Protein AF-A0A928Q9R8-F1 (afdb_monomer_lite)

Secondary structure (DSSP, 8-state):
-HHHHHHHHHHHHHHHHHHHHHHHHHHHS------------------S--S-EEEEE---EEEEEEEETTEEEEEEEEEEEEEETTT--EEEEEEEEEE-

pLDDT: mean 73.99, std 14.42, range [47.81, 94.75]

Radius of gyration: 25.7 Å; chains: 1; bounding box: 44×70×51 Å

Structure (mmCIF, N/CA/C/O backbone):
data_AF-A0A928Q9R8-F1
#
_entry.id   AF-A0A928Q9R8-F1
#
loop_
_atom_site.group_PDB
_atom_site.id
_atom_site.type_symbol
_atom_site.label_atom_id
_atom_site.label_alt_id
_atom_site.label_comp_id
_atom_site.label_asym_id
_atom_site.label_entity_id
_atom_site.label_seq_id
_atom_site.pdbx_PDB_ins_code
_atom_site.Cartn_x
_atom_site.Cartn_y
_atom_site.Cartn_z
_atom_site.occupancy
_atom_site.B_iso_or_equiv
_atom_site.auth_seq_id
_atom_site.auth_comp_id
_atom_site.auth_asym_id
_atom_site.auth_atom_id
_atom_site.pdbx_PDB_model_num
ATOM 1 N N . MET A 1 1 ? -3.265 52.779 35.420 1.00 54.09 1 MET A N 1
ATOM 2 C CA . MET A 1 1 ? -2.320 52.345 34.358 1.00 54.09 1 MET A CA 1
ATOM 3 C C . MET A 1 1 ? -1.383 51.191 34.751 1.00 54.09 1 MET A C 1
ATOM 5 O O . MET A 1 1 ? -1.031 50.413 33.876 1.00 54.09 1 MET A O 1
ATOM 9 N N . LYS A 1 2 ? -1.033 50.981 36.034 1.00 57.50 2 LYS A N 1
ATOM 10 C CA . LYS A 1 2 ? -0.141 49.875 36.471 1.00 57.50 2 LYS A CA 1
ATOM 11 C C . LYS A 1 2 ? -0.644 48.453 36.133 1.00 57.50 2 LYS A C 1
ATOM 13 O O . LYS A 1 2 ? 0.159 47.544 35.964 1.00 57.50 2 LYS A O 1
ATOM 18 N N . ASN A 1 3 ? -1.957 48.265 35.980 1.00 65.88 3 ASN A N 1
ATOM 19 C CA . ASN A 1 3 ? -2.554 46.960 35.661 1.00 65.88 3 ASN A CA 1
ATOM 20 C C . ASN A 1 3 ? -2.521 46.616 34.164 1.00 65.88 3 ASN A C 1
ATOM 22 O O . ASN A 1 3 ? -2.572 45.443 33.812 1.00 65.88 3 ASN A O 1
ATOM 26 N N . VAL A 1 4 ? -2.419 47.616 33.283 1.00 72.50 4 VAL A N 1
ATOM 27 C CA . VAL A 1 4 ? -2.404 47.403 31.824 1.00 72.50 4 VAL A CA 1
ATOM 28 C C . VAL A 1 4 ? -1.044 46.862 31.385 1.00 72.50 4 VAL A C 1
ATOM 30 O O . VAL A 1 4 ? -0.978 45.885 30.648 1.00 72.50 4 VAL A O 1
ATOM 33 N N . ILE A 1 5 ? 0.040 47.410 31.939 1.00 71.44 5 ILE A N 1
ATOM 34 C CA . ILE A 1 5 ? 1.412 46.956 31.667 1.00 71.44 5 ILE A CA 1
ATOM 35 C C . ILE A 1 5 ? 1.605 45.494 32.104 1.00 71.44 5 ILE A C 1
ATOM 37 O O . ILE A 1 5 ? 2.200 44.710 31.372 1.00 71.44 5 ILE A O 1
ATOM 41 N N . LYS A 1 6 ? 1.023 45.088 33.243 1.00 68.56 6 LYS A N 1
ATOM 42 C CA . LYS A 1 6 ? 1.057 43.688 33.708 1.00 68.56 6 LYS A CA 1
ATOM 43 C C . LYS A 1 6 ? 0.354 42.726 32.745 1.00 68.56 6 LYS A C 1
ATOM 45 O O . LYS A 1 6 ? 0.838 41.619 32.540 1.00 68.56 6 LYS A O 1
ATOM 50 N N . LYS A 1 7 ? -0.757 43.151 32.131 1.00 68.44 7 LYS A N 1
ATOM 51 C CA . LYS A 1 7 ? -1.472 42.346 31.128 1.00 68.44 7 LYS A CA 1
ATOM 52 C C . LYS A 1 7 ? -0.659 42.197 29.842 1.00 68.44 7 LYS A C 1
ATOM 54 O O . LYS A 1 7 ? -0.563 41.093 29.322 1.00 68.44 7 LYS A O 1
ATOM 59 N N . ILE A 1 8 ? -0.028 43.272 29.371 1.00 74.31 8 ILE A N 1
ATOM 60 C CA . ILE A 1 8 ? 0.817 43.236 28.167 1.00 74.31 8 ILE A CA 1
ATOM 61 C C . ILE A 1 8 ? 2.049 42.349 28.397 1.00 74.31 8 ILE A C 1
ATOM 63 O O . ILE A 1 8 ? 2.366 41.518 27.552 1.00 74.31 8 ILE A O 1
ATOM 67 N N . ALA A 1 9 ? 2.692 42.455 29.563 1.00 73.00 9 ALA A N 1
ATOM 68 C CA . ALA A 1 9 ? 3.837 41.617 29.917 1.00 73.00 9 ALA A CA 1
ATOM 69 C C . ALA A 1 9 ? 3.477 40.121 29.996 1.00 73.00 9 ALA A C 1
ATOM 71 O O . ALA A 1 9 ? 4.241 39.283 29.525 1.00 73.00 9 ALA A O 1
ATOM 72 N N . ALA A 1 10 ?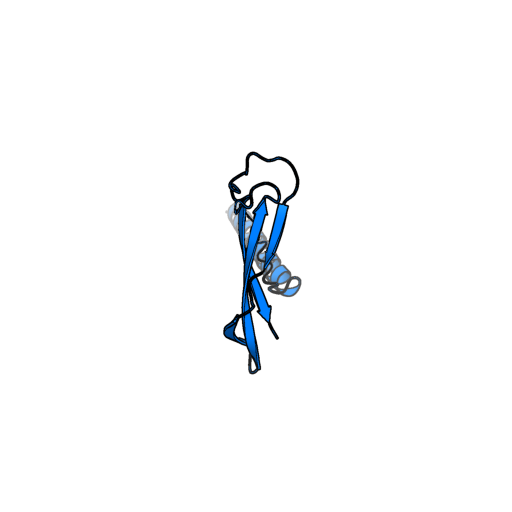 2.303 39.780 30.538 1.00 71.94 10 ALA A N 1
ATOM 73 C CA . ALA A 1 10 ? 1.826 38.397 30.587 1.00 71.94 10 ALA A CA 1
ATOM 74 C C . ALA A 1 10 ? 1.562 37.821 29.185 1.00 71.94 10 ALA A C 1
ATOM 76 O O . ALA A 1 10 ? 1.937 36.685 28.904 1.00 71.94 10 ALA A O 1
ATOM 77 N N . VAL A 1 11 ? 0.969 38.618 28.290 1.00 76.81 11 VAL A N 1
ATOM 78 C CA . VAL A 1 11 ? 0.715 38.213 26.901 1.00 76.81 11 VAL A CA 1
ATOM 79 C C . VAL A 1 11 ? 2.027 38.035 26.136 1.00 76.81 11 VAL A C 1
ATOM 81 O O . VAL A 1 11 ? 2.214 37.008 25.490 1.00 76.81 11 VAL A O 1
ATOM 84 N N . ALA A 1 12 ? 2.971 38.971 26.262 1.00 71.38 12 ALA A N 1
ATOM 85 C CA . ALA A 1 12 ? 4.281 38.865 25.622 1.00 71.38 12 ALA A CA 1
ATOM 86 C C . ALA A 1 12 ? 5.051 37.616 26.085 1.00 71.38 12 ALA A C 1
ATOM 88 O O . ALA A 1 12 ? 5.591 36.897 25.254 1.00 71.38 12 ALA A O 1
ATOM 89 N N . MET A 1 13 ? 5.042 37.299 27.385 1.00 76.44 13 MET A N 1
ATOM 90 C CA . MET A 1 13 ? 5.688 36.084 27.902 1.00 76.44 13 MET A CA 1
ATOM 91 C C . MET A 1 13 ? 5.027 34.796 27.399 1.00 76.44 13 MET A C 1
ATOM 93 O O . MET A 1 13 ? 5.735 33.838 27.096 1.00 76.44 13 MET A O 1
ATOM 97 N N . ALA A 1 14 ? 3.699 34.777 27.253 1.00 71.56 14 ALA A N 1
ATOM 98 C CA . ALA A 1 14 ? 2.991 33.641 26.669 1.00 71.56 14 ALA A CA 1
ATOM 99 C C . ALA A 1 14 ? 3.363 33.438 25.190 1.00 71.56 14 ALA A C 1
ATOM 101 O O . ALA A 1 14 ? 3.638 32.312 24.783 1.00 71.56 14 ALA A O 1
ATOM 102 N N . PHE A 1 15 ? 3.450 34.516 24.401 1.00 74.44 15 PHE A N 1
ATOM 103 C CA . PHE A 1 15 ? 3.915 34.443 23.011 1.00 74.44 15 PHE A CA 1
ATOM 104 C C . PHE A 1 15 ? 5.381 34.021 22.905 1.00 74.44 15 PHE A C 1
ATOM 106 O O . PHE A 1 15 ? 5.713 33.228 22.029 1.00 74.44 15 PHE A O 1
ATOM 113 N N . THR A 1 16 ? 6.247 34.474 23.814 1.00 72.62 16 THR A N 1
ATOM 114 C CA . THR A 1 16 ? 7.642 34.020 23.863 1.00 72.62 16 THR A CA 1
ATOM 115 C C . THR A 1 16 ? 7.734 32.538 24.222 1.00 72.62 16 THR A C 1
ATOM 117 O O . THR A 1 16 ? 8.493 31.831 23.575 1.00 72.62 16 THR A O 1
ATOM 120 N N . MET A 1 17 ? 6.949 32.037 25.187 1.00 69.06 17 MET A N 1
ATOM 121 C CA . MET A 1 17 ? 6.897 30.604 25.529 1.00 69.06 17 MET A CA 1
ATOM 122 C C . MET A 1 17 ? 6.327 29.737 24.398 1.00 69.06 17 MET A C 1
ATOM 124 O O . MET A 1 17 ? 6.827 28.644 24.151 1.00 69.06 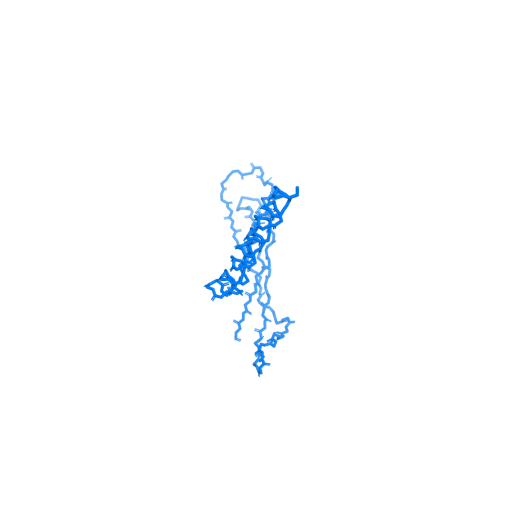17 MET A O 1
ATOM 128 N N . LEU A 1 18 ? 5.300 30.217 23.692 1.00 72.62 18 LEU A N 1
ATOM 129 C CA . LEU A 1 18 ? 4.741 29.530 22.525 1.00 72.62 18 LEU A CA 1
ATOM 130 C C . LEU A 1 18 ? 5.739 29.516 21.359 1.00 72.62 18 LEU A C 1
ATOM 132 O O . LEU A 1 18 ? 5.951 28.468 20.758 1.00 72.62 18 LEU A O 1
ATOM 136 N N . GLY A 1 19 ? 6.398 30.648 21.090 1.00 60.69 19 GLY A N 1
ATOM 137 C CA . GLY A 1 19 ? 7.403 30.787 20.035 1.00 60.69 19 GLY A CA 1
ATOM 138 C C . GLY A 1 19 ? 8.675 29.973 20.292 1.00 60.69 19 GLY A C 1
ATOM 139 O O . GLY A 1 19 ? 9.199 29.345 19.370 1.00 60.69 19 GLY A O 1
ATOM 140 N N . THR A 1 20 ? 9.153 29.913 21.541 1.00 62.56 20 THR A N 1
ATOM 141 C CA . THR A 1 20 ? 10.280 29.041 21.918 1.00 62.56 20 THR A CA 1
ATOM 142 C C . THR A 1 20 ? 9.873 27.570 21.942 1.00 62.56 20 THR A C 1
ATOM 144 O O . THR A 1 20 ? 10.664 26.725 21.528 1.00 62.56 20 THR A O 1
ATOM 147 N N . GLY A 1 21 ? 8.631 27.250 22.320 1.00 56.31 21 GLY A N 1
ATOM 148 C CA . GLY A 1 21 ? 8.069 25.901 22.220 1.00 56.31 21 GLY A CA 1
ATOM 149 C C . GLY A 1 21 ? 8.031 25.371 20.782 1.00 56.31 21 GLY A C 1
ATOM 150 O O . GLY A 1 21 ? 8.408 24.223 20.541 1.00 56.31 21 GLY A O 1
ATOM 151 N N . THR A 1 22 ? 7.667 26.204 19.802 1.00 57.88 22 THR A N 1
ATOM 152 C CA . THR A 1 22 ? 7.712 25.831 18.375 1.00 57.88 22 THR A CA 1
ATOM 153 C C . THR A 1 22 ? 9.137 25.711 17.822 1.00 57.88 22 THR A C 1
ATOM 155 O O . THR A 1 22 ? 9.404 24.826 17.018 1.00 57.88 22 THR A O 1
ATOM 158 N N . ALA A 1 23 ? 10.088 26.530 18.285 1.00 58.28 23 ALA A N 1
ATOM 159 C CA . ALA A 1 23 ? 11.482 26.452 17.833 1.00 58.28 23 ALA A CA 1
ATOM 160 C C . ALA A 1 23 ? 12.230 25.223 18.393 1.00 58.28 23 ALA A C 1
ATOM 162 O O . ALA A 1 23 ? 13.004 24.575 17.685 1.00 58.28 23 ALA A O 1
ATOM 163 N N . ILE A 1 24 ? 11.986 24.864 19.659 1.00 54.84 24 ILE A N 1
ATOM 164 C CA . ILE A 1 24 ? 12.584 23.671 20.277 1.00 54.84 24 ILE A CA 1
ATOM 165 C C . ILE A 1 24 ? 11.988 22.395 19.673 1.00 54.84 24 ILE A C 1
ATOM 167 O O . ILE A 1 24 ? 12.722 21.435 19.441 1.00 54.84 24 ILE A O 1
ATOM 171 N N . THR A 1 25 ? 10.686 22.378 19.368 1.00 53.31 25 THR A N 1
ATOM 172 C CA . THR A 1 25 ? 10.062 21.217 18.715 1.00 53.31 25 THR A CA 1
ATOM 173 C C . THR A 1 25 ? 10.607 20.981 17.307 1.00 53.31 25 THR A C 1
ATOM 175 O O . THR A 1 25 ? 10.895 19.833 17.007 1.00 53.31 25 THR A O 1
ATOM 178 N N . GLU A 1 26 ? 10.884 22.010 16.497 1.00 51.75 26 GLU A N 1
ATOM 179 C CA . GLU A 1 26 ? 11.568 21.817 15.201 1.00 51.75 26 GLU A CA 1
ATOM 180 C C . GLU A 1 26 ? 13.030 21.347 15.331 1.00 51.75 26 GLU A C 1
ATOM 182 O O . GLU A 1 26 ? 13.542 20.662 14.444 1.00 51.75 26 GLU A O 1
ATOM 187 N N . THR A 1 27 ? 13.711 21.706 16.426 1.00 57.75 27 THR A N 1
ATOM 188 C CA . THR A 1 27 ? 15.130 21.365 16.641 1.00 57.75 27 THR A CA 1
ATOM 189 C C . THR A 1 27 ? 15.307 19.949 17.207 1.00 57.75 27 THR A C 1
ATOM 191 O O . THR A 1 27 ? 16.256 19.258 16.845 1.00 57.75 27 THR A O 1
ATOM 194 N N . ILE A 1 28 ? 14.400 19.499 18.087 1.00 57.78 28 ILE A N 1
ATOM 195 C CA . ILE A 1 28 ? 14.443 18.165 18.719 1.00 57.78 28 ILE A CA 1
ATOM 196 C C . ILE A 1 28 ? 13.660 17.127 17.906 1.00 57.78 28 ILE A C 1
ATOM 198 O O . ILE A 1 28 ? 14.082 15.976 17.807 1.00 57.78 28 ILE A O 1
ATOM 202 N N . ALA A 1 29 ? 12.539 17.521 17.301 1.00 52.69 29 ALA A N 1
ATOM 203 C CA . ALA A 1 29 ? 11.831 16.729 16.309 1.00 52.69 29 ALA A CA 1
ATOM 204 C C . ALA A 1 29 ? 12.104 17.364 14.938 1.00 52.69 29 ALA A C 1
ATOM 206 O O . ALA A 1 29 ? 11.303 18.178 14.467 1.00 52.69 29 ALA A O 1
ATOM 207 N N . PRO A 1 30 ? 13.229 17.016 14.275 1.00 50.28 30 PRO A N 1
ATOM 208 C CA . PRO A 1 30 ? 13.423 17.423 12.893 1.00 50.28 30 PRO A CA 1
ATOM 209 C C . PRO A 1 30 ? 12.205 16.961 12.099 1.00 50.28 30 PRO A C 1
ATOM 211 O O . PRO A 1 30 ? 11.558 15.989 12.496 1.00 50.28 30 PRO A O 1
ATOM 214 N N . LYS A 1 31 ? 11.920 17.665 10.998 1.00 55.00 31 LYS A N 1
ATOM 215 C CA . LYS A 1 31 ? 10.890 17.409 9.976 1.00 55.00 31 LYS A CA 1
ATOM 216 C C . LYS A 1 31 ? 10.908 15.961 9.469 1.00 55.00 31 LYS A C 1
ATOM 218 O O . LYS A 1 31 ? 11.170 15.684 8.303 1.00 55.00 31 LYS A O 1
ATOM 223 N N . THR A 1 32 ? 10.617 15.014 10.344 1.00 56.34 32 THR A N 1
ATOM 224 C CA . THR A 1 32 ? 10.152 13.704 9.977 1.00 56.34 32 THR A CA 1
ATOM 225 C C . THR A 1 32 ? 8.817 14.019 9.353 1.00 56.34 32 THR A C 1
ATOM 227 O O . THR A 1 32 ? 7.899 14.536 9.991 1.00 56.34 32 THR A O 1
ATOM 230 N N . ASN A 1 33 ? 8.767 13.827 8.043 1.00 53.22 33 ASN A N 1
ATOM 231 C CA . ASN A 1 33 ? 7.554 13.851 7.262 1.00 53.22 33 ASN A CA 1
ATOM 232 C C . ASN A 1 33 ? 6.714 12.638 7.692 1.00 53.22 33 ASN A C 1
ATOM 234 O O . ASN A 1 33 ? 6.458 11.723 6.921 1.00 53.22 33 ASN A O 1
ATOM 238 N N . ASN A 1 34 ? 6.342 12.593 8.970 1.00 52.06 34 ASN A N 1
ATOM 239 C CA . ASN A 1 34 ? 5.405 11.656 9.536 1.00 52.06 34 ASN A CA 1
ATOM 240 C C . ASN A 1 34 ? 4.038 12.235 9.215 1.00 52.06 34 ASN A C 1
ATOM 242 O O . ASN A 1 34 ? 3.296 12.678 10.091 1.00 52.06 34 ASN A O 1
ATOM 246 N N . SER A 1 35 ? 3.718 12.254 7.919 1.00 53.16 35 SER A N 1
ATOM 247 C CA . SER A 1 35 ? 2.334 12.161 7.511 1.00 53.16 35 SER A CA 1
ATOM 248 C C . SER A 1 35 ? 1.821 10.894 8.183 1.00 53.16 35 SER A C 1
ATOM 250 O O . SER A 1 35 ? 2.079 9.778 7.731 1.00 53.16 35 SER A O 1
ATOM 252 N N . ILE A 1 36 ? 1.168 11.053 9.334 1.00 52.75 36 ILE A N 1
ATOM 253 C CA . ILE A 1 36 ? 0.258 10.039 9.831 1.00 52.75 36 ILE A CA 1
ATOM 254 C C . ILE A 1 36 ? -0.850 10.047 8.788 1.00 52.75 36 ILE A C 1
ATOM 256 O O . ILE A 1 36 ? -1.814 10.804 8.881 1.00 52.75 36 ILE A O 1
ATOM 260 N N . VAL A 1 37 ? -0.647 9.269 7.727 1.00 53.62 37 VAL A N 1
ATOM 261 C CA . VAL A 1 37 ? -1.680 8.949 6.759 1.00 53.62 37 VAL A CA 1
ATOM 262 C C . VAL A 1 37 ? -2.689 8.137 7.554 1.00 53.62 37 VAL A C 1
ATOM 264 O O . VAL A 1 37 ? -2.576 6.920 7.683 1.00 53.62 37 VAL A O 1
ATOM 267 N N . ALA A 1 38 ? -3.646 8.823 8.173 1.00 50.19 38 ALA A N 1
ATOM 268 C CA . ALA A 1 38 ? -4.828 8.181 8.696 1.00 50.19 38 ALA A CA 1
ATOM 269 C C . ALA A 1 38 ? -5.546 7.606 7.477 1.00 50.19 38 ALA A C 1
ATOM 271 O O . ALA A 1 38 ? -6.192 8.336 6.723 1.00 50.19 38 ALA A O 1
ATOM 272 N N . SER A 1 39 ? -5.384 6.304 7.232 1.00 60.97 39 SER A N 1
ATOM 273 C CA . SER A 1 39 ? -6.224 5.622 6.262 1.00 60.97 39 SER A CA 1
ATOM 274 C C . SER A 1 39 ? -7.643 5.715 6.807 1.00 60.97 39 SER A C 1
ATOM 276 O O . SER A 1 39 ? -7.995 5.008 7.756 1.00 60.97 39 SER A O 1
ATOM 278 N N . ALA A 1 40 ? -8.453 6.618 6.253 1.00 47.81 40 ALA A N 1
ATOM 279 C CA . ALA A 1 40 ? -9.888 6.555 6.444 1.00 47.81 40 ALA A CA 1
ATOM 280 C C . ALA A 1 40 ? -10.298 5.119 6.115 1.00 47.81 40 ALA A C 1
ATOM 282 O O . ALA A 1 40 ? -9.856 4.583 5.091 1.00 47.81 40 ALA A O 1
ATOM 283 N N . ALA A 1 41 ? -11.072 4.488 7.004 1.00 54.69 41 ALA A N 1
ATOM 284 C CA . ALA A 1 41 ? -11.694 3.204 6.735 1.00 54.69 41 ALA A CA 1
ATOM 285 C C . ALA A 1 41 ? -12.525 3.385 5.466 1.00 54.69 41 ALA A C 1
ATOM 287 O O . ALA A 1 41 ? -13.655 3.867 5.492 1.00 54.69 41 ALA A O 1
ATOM 288 N N . SER A 1 42 ? -11.896 3.096 4.331 1.00 49.78 42 SER A N 1
ATOM 289 C CA . SER A 1 42 ? -12.546 3.102 3.042 1.00 49.78 42 SER A CA 1
ATOM 290 C C . SER A 1 42 ? -13.648 2.080 3.204 1.00 49.78 42 SER A C 1
ATOM 292 O O . SER A 1 42 ? -13.379 0.979 3.692 1.00 49.78 42 SER A O 1
ATOM 294 N N . TYR A 1 43 ? -14.880 2.467 2.890 1.00 52.41 43 TYR A N 1
ATOM 295 C CA . TYR A 1 43 ? -16.003 1.552 2.788 1.00 52.41 43 TYR A CA 1
ATOM 296 C C . TYR A 1 43 ? -15.604 0.496 1.755 1.00 52.41 43 TYR A C 1
ATOM 298 O O . TYR A 1 43 ? -15.790 0.677 0.555 1.00 52.41 43 TYR A O 1
ATOM 306 N N . ALA A 1 44 ? -14.907 -0.547 2.207 1.00 57.72 44 ALA A N 1
ATOM 307 C CA . ALA A 1 44 ? -14.477 -1.623 1.350 1.00 57.72 44 ALA A CA 1
ATOM 308 C C . ALA A 1 44 ? -15.782 -2.241 0.856 1.00 57.72 44 ALA A C 1
ATOM 310 O O . ALA A 1 44 ? -16.622 -2.551 1.705 1.00 57.72 44 ALA A O 1
ATOM 311 N N . PRO A 1 45 ? -16.015 -2.375 -0.459 1.00 60.91 45 PRO A N 1
ATOM 312 C CA . PRO A 1 45 ? -17.163 -3.109 -0.953 1.00 60.91 45 PRO A CA 1
ATOM 313 C C . PRO A 1 45 ? -17.112 -4.496 -0.319 1.00 60.91 45 PRO A C 1
ATOM 315 O O . PRO A 1 45 ? -16.263 -5.332 -0.632 1.00 60.91 45 PRO A O 1
ATOM 318 N N . THR A 1 46 ? -17.963 -4.694 0.683 1.00 65.06 46 THR A N 1
ATOM 319 C CA . THR A 1 46 ? -17.968 -5.910 1.471 1.00 65.06 46 THR A CA 1
ATOM 320 C C . THR A 1 46 ? -18.584 -6.973 0.585 1.00 65.06 46 THR A C 1
ATOM 322 O O . THR A 1 46 ? -19.766 -6.936 0.241 1.00 65.06 46 THR A O 1
ATOM 325 N N . CYS A 1 47 ? -17.778 -7.948 0.168 1.00 72.19 47 CYS A N 1
ATOM 326 C CA . CYS A 1 47 ? -18.372 -9.181 -0.310 1.00 72.19 47 CYS A CA 1
ATOM 327 C C . CYS A 1 47 ? -19.219 -9.753 0.837 1.00 72.19 47 CYS A C 1
ATOM 329 O O . CYS A 1 47 ? -18.760 -9.803 1.978 1.00 72.19 47 CYS A O 1
ATOM 331 N N . LYS A 1 48 ? -20.433 -10.236 0.546 1.00 74.38 48 LYS A N 1
ATOM 332 C CA . LYS A 1 48 ? -21.323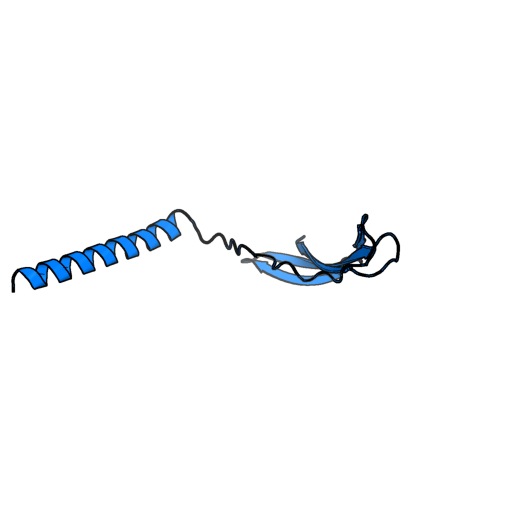 -10.866 1.547 1.00 74.38 48 LYS A CA 1
ATOM 333 C C . LYS A 1 48 ? -20.747 -12.153 2.161 1.00 74.38 48 LYS A C 1
ATOM 335 O O . LYS A 1 48 ? -21.365 -12.778 3.016 1.00 74.38 48 LYS A O 1
ATOM 340 N N . HIS A 1 49 ? -19.569 -12.563 1.709 1.00 74.69 49 HIS A N 1
ATOM 341 C CA . HIS A 1 49 ? -18.836 -13.704 2.207 1.00 74.69 49 HIS A CA 1
ATOM 342 C C . HIS A 1 49 ? -17.981 -13.298 3.406 1.00 74.69 49 HIS A C 1
ATOM 344 O O . HIS A 1 49 ? -17.020 -12.543 3.268 1.00 74.69 49 HIS A O 1
ATOM 350 N N . SER A 1 50 ? -18.306 -13.837 4.579 1.00 64.94 50 SER A N 1
ATOM 351 C CA . SER A 1 50 ? -17.420 -13.773 5.734 1.00 64.94 50 SER A CA 1
ATOM 352 C C . SER A 1 50 ? -16.246 -14.740 5.554 1.00 64.94 50 SER A C 1
ATOM 354 O O . SER A 1 50 ? -16.413 -15.885 5.109 1.00 64.94 50 SER A O 1
ATOM 356 N N . GLY A 1 51 ? -15.055 -14.262 5.916 1.00 66.44 51 GLY A N 1
ATOM 357 C CA . GLY A 1 51 ? -13.843 -15.069 6.012 1.00 66.44 51 GLY A CA 1
ATOM 358 C C . GLY A 1 51 ? -13.139 -15.332 4.677 1.00 66.44 51 GLY A C 1
ATOM 359 O O . GLY A 1 51 ? -13.740 -15.820 3.719 1.00 66.44 51 GLY A O 1
ATOM 360 N N . SER A 1 52 ? -11.832 -15.055 4.703 1.00 63.91 52 SER A N 1
ATOM 361 C CA . SER A 1 52 ? -10.807 -15.297 3.678 1.00 63.91 52 SER A CA 1
ATOM 362 C C . SER A 1 52 ? -10.761 -14.291 2.515 1.00 63.91 52 SER A C 1
ATOM 364 O O . SER A 1 52 ? -11.511 -14.340 1.539 1.00 63.91 52 SER A O 1
ATOM 366 N N . THR A 1 53 ? -9.795 -13.375 2.615 1.00 81.88 53 THR A N 1
ATOM 367 C CA . THR A 1 53 ? -9.327 -12.507 1.528 1.00 81.88 53 THR A CA 1
ATOM 368 C C . THR A 1 53 ? -7.985 -13.031 1.017 1.00 81.88 53 THR A C 1
ATOM 370 O O . THR A 1 53 ? -7.194 -13.575 1.785 1.00 81.88 53 THR A O 1
ATOM 373 N N . TYR A 1 54 ? -7.718 -12.893 -0.280 1.00 85.81 54 TYR A N 1
ATOM 374 C CA . TYR A 1 54 ? -6.405 -13.190 -0.853 1.00 85.81 54 TYR A CA 1
ATOM 375 C C . TYR A 1 54 ? -5.911 -12.009 -1.682 1.00 85.81 54 TYR A C 1
ATOM 377 O O . TYR A 1 54 ? -6.694 -11.273 -2.288 1.00 85.81 54 TYR A O 1
ATOM 385 N N . LYS A 1 55 ? -4.593 -11.812 -1.679 1.00 86.31 55 LYS A N 1
ATOM 386 C CA . LYS A 1 55 ? -3.931 -10.765 -2.456 1.00 86.31 55 LYS A CA 1
ATOM 387 C C . LYS A 1 55 ? -3.444 -11.344 -3.776 1.00 86.31 55 LYS A C 1
ATOM 389 O O . LYS A 1 55 ? -2.841 -12.413 -3.807 1.00 86.31 55 LYS A O 1
ATOM 394 N N . THR A 1 56 ? -3.687 -10.615 -4.854 1.00 88.44 56 THR A N 1
ATOM 395 C CA . THR A 1 56 ? -3.136 -10.894 -6.183 1.00 88.44 56 THR A CA 1
ATOM 396 C C . THR A 1 56 ? -2.277 -9.719 -6.617 1.00 88.44 56 THR A C 1
ATOM 398 O O . THR A 1 56 ? -2.692 -8.567 -6.496 1.00 88.44 56 THR A O 1
ATOM 401 N N . TYR A 1 57 ? -1.073 -10.017 -7.092 1.00 90.62 57 TYR A N 1
ATOM 402 C CA . TYR A 1 57 ? -0.079 -9.023 -7.483 1.00 90.62 57 TYR A CA 1
ATOM 403 C C . TYR A 1 57 ? 0.019 -8.961 -9.006 1.00 90.62 57 TYR A C 1
ATOM 405 O O . TYR A 1 57 ? 0.037 -10.004 -9.659 1.00 90.62 57 TYR A O 1
ATOM 413 N N . SER A 1 58 ? 0.113 -7.755 -9.565 1.00 89.69 58 SER A N 1
ATOM 414 C CA . SER A 1 58 ? 0.546 -7.557 -10.949 1.00 89.69 58 SER A 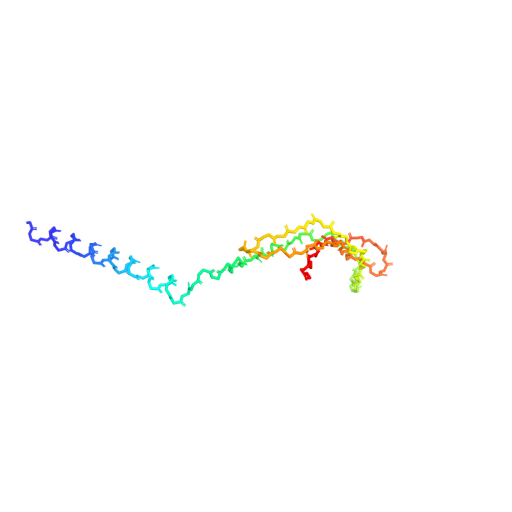CA 1
ATOM 415 C C . SER A 1 58 ? 2.076 -7.506 -11.057 1.00 89.69 58 SER A C 1
ATOM 417 O O . SER A 1 58 ? 2.796 -7.522 -10.052 1.00 89.69 58 SER A O 1
ATOM 419 N N . ALA A 1 59 ? 2.581 -7.407 -12.289 1.00 93.50 59 ALA A N 1
ATOM 420 C CA . ALA A 1 59 ? 3.985 -7.102 -12.549 1.00 93.50 59 ALA A CA 1
ATOM 421 C C . ALA A 1 59 ? 4.359 -5.703 -12.026 1.00 93.50 59 ALA A C 1
ATOM 423 O O . ALA A 1 59 ? 3.492 -4.839 -11.903 1.00 93.50 59 ALA A O 1
ATOM 4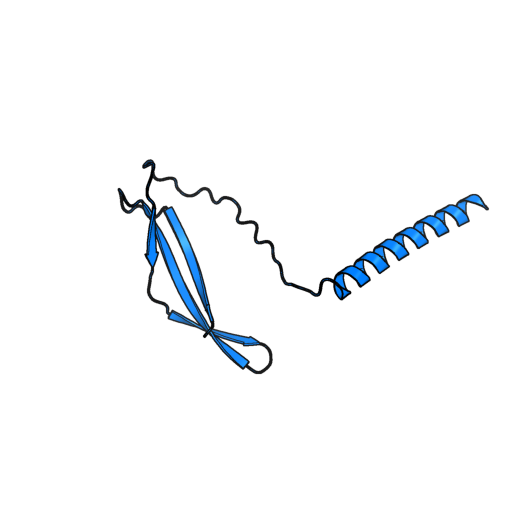24 N N . TRP A 1 60 ? 5.645 -5.502 -11.729 1.00 94.56 60 TRP A N 1
ATOM 425 C CA . TRP A 1 60 ? 6.225 -4.177 -11.502 1.00 94.56 60 TRP A CA 1
ATOM 426 C C . TRP A 1 60 ? 6.557 -3.538 -12.849 1.00 94.56 60 TRP A C 1
ATOM 428 O O . TRP A 1 60 ? 7.178 -4.199 -13.684 1.00 94.56 60 TRP A O 1
ATOM 438 N N . TRP A 1 61 ? 6.231 -2.265 -13.042 1.00 94.75 61 TRP A N 1
ATOM 439 C CA . TRP A 1 61 ? 6.710 -1.485 -14.186 1.00 94.75 61 TRP A CA 1
ATOM 440 C C . TRP A 1 61 ? 7.399 -0.209 -13.719 1.00 94.75 61 TRP A C 1
ATOM 442 O O . TRP A 1 61 ? 7.134 0.311 -12.636 1.00 94.75 61 TRP A O 1
ATOM 452 N N . TYR A 1 62 ? 8.339 0.255 -14.534 1.00 93.19 62 TYR A N 1
ATOM 453 C CA . TYR A 1 62 ? 9.071 1.488 -14.290 1.00 93.19 62 TYR A CA 1
ATOM 454 C C . TYR A 1 62 ? 8.162 2.691 -14.549 1.00 93.19 62 TYR A C 1
ATOM 456 O O . TYR A 1 62 ? 7.520 2.749 -15.598 1.00 93.19 62 TYR A O 1
ATOM 464 N N . ILE A 1 63 ? 8.119 3.635 -13.607 1.00 93.00 63 ILE A N 1
ATOM 465 C CA . ILE A 1 63 ? 7.313 4.861 -13.736 1.00 93.00 63 ILE A CA 1
ATOM 466 C C . ILE A 1 63 ? 8.151 6.143 -13.789 1.00 93.00 63 ILE A C 1
ATOM 468 O O . ILE A 1 63 ? 7.618 7.202 -14.100 1.00 93.00 63 ILE A O 1
ATOM 472 N N . GLY A 1 64 ? 9.454 6.067 -13.511 1.00 89.88 64 GLY A N 1
ATOM 473 C CA . GLY A 1 64 ? 10.345 7.228 -13.531 1.00 89.88 64 GLY A CA 1
ATOM 474 C C . GLY A 1 64 ? 11.455 7.139 -12.491 1.00 89.88 64 GLY A C 1
ATOM 475 O O . GLY A 1 64 ? 11.665 6.094 -11.877 1.00 89.88 64 GLY A O 1
ATOM 476 N N . GLY A 1 65 ? 12.181 8.237 -12.294 1.00 85.75 65 GLY A N 1
ATOM 477 C CA . GLY A 1 65 ? 13.158 8.391 -11.217 1.00 85.75 65 GLY A CA 1
ATOM 478 C C . GLY A 1 65 ? 12.753 9.521 -10.277 1.00 85.75 65 GLY A C 1
ATOM 479 O O . GLY A 1 65 ? 12.213 10.526 -10.735 1.00 85.75 65 GLY A O 1
ATOM 480 N N . VAL A 1 66 ? 13.011 9.367 -8.976 1.00 81.38 66 VAL A N 1
ATOM 481 C CA . VAL A 1 66 ? 12.982 10.513 -8.051 1.00 81.38 66 VAL A CA 1
ATOM 482 C C . VAL A 1 66 ? 14.404 10.999 -7.859 1.00 81.38 66 VAL A C 1
ATOM 484 O O . VAL A 1 66 ? 15.296 10.208 -7.544 1.00 81.38 66 VAL A O 1
ATOM 487 N N . GLU A 1 67 ? 14.606 12.299 -8.030 1.00 79.88 67 GLU A N 1
ATOM 488 C CA . GLU A 1 67 ? 15.867 12.946 -7.701 1.00 79.88 67 GLU A CA 1
ATOM 489 C C . GLU A 1 67 ? 15.859 13.317 -6.219 1.00 79.88 67 GLU A C 1
ATOM 491 O O . GLU A 1 67 ? 15.030 14.102 -5.755 1.00 79.88 67 GLU A O 1
ATOM 496 N N . GLN A 1 68 ? 16.782 12.734 -5.459 1.00 75.19 68 GLN A N 1
ATOM 497 C CA . GLN A 1 68 ? 17.109 13.212 -4.121 1.00 75.19 68 GLN A CA 1
ATOM 498 C C . GLN A 1 68 ? 18.564 13.670 -4.127 1.00 75.19 68 GLN A C 1
ATOM 500 O O . GLN A 1 68 ? 19.494 12.862 -4.158 1.00 75.19 68 GLN A O 1
ATOM 505 N N . ASN A 1 69 ? 18.760 14.988 -4.091 1.00 78.12 69 ASN A N 1
ATOM 506 C CA . ASN A 1 69 ? 20.056 15.641 -4.277 1.00 78.12 69 ASN A CA 1
ATOM 507 C C . ASN A 1 69 ? 20.658 15.365 -5.670 1.00 78.12 69 ASN A C 1
ATOM 509 O O . ASN A 1 69 ? 20.174 15.911 -6.651 1.00 78.12 69 ASN A O 1
ATOM 513 N N . ILE A 1 70 ? 21.711 14.540 -5.748 1.00 72.06 70 ILE A N 1
ATOM 514 C CA . ILE A 1 70 ? 22.503 14.239 -6.962 1.00 72.06 70 ILE A CA 1
ATOM 515 C C . ILE A 1 70 ? 22.315 12.775 -7.407 1.00 72.06 70 ILE A C 1
ATOM 517 O O . ILE A 1 70 ? 22.988 12.298 -8.317 1.00 72.06 70 ILE A O 1
ATOM 521 N N . ILE A 1 71 ? 21.441 12.025 -6.728 1.00 71.69 71 ILE A N 1
ATOM 522 C CA . ILE A 1 71 ? 21.223 10.599 -6.974 1.00 71.69 71 ILE A CA 1
ATOM 523 C C . ILE A 1 71 ? 19.801 10.410 -7.497 1.00 71.69 71 ILE A C 1
ATOM 525 O O . ILE A 1 71 ? 18.831 10.855 -6.878 1.00 71.69 71 ILE A O 1
ATOM 529 N N . SER A 1 72 ? 19.699 9.747 -8.649 1.00 81.12 72 SER A N 1
ATOM 530 C CA . SER A 1 72 ? 18.430 9.336 -9.243 1.00 81.12 72 SER A CA 1
ATOM 531 C C . SER A 1 72 ? 18.111 7.908 -8.813 1.00 81.12 72 SER A C 1
ATOM 533 O O . SER A 1 72 ? 18.900 6.995 -9.067 1.00 81.12 72 SER A O 1
ATOM 535 N N . PHE A 1 73 ? 16.962 7.717 -8.162 1.00 84.38 73 PHE A N 1
ATOM 536 C CA . PHE A 1 73 ? 16.478 6.397 -7.762 1.00 84.38 73 PHE A CA 1
ATOM 537 C C . PHE A 1 73 ? 15.346 5.953 -8.692 1.00 84.38 73 PHE A C 1
ATOM 539 O O . PHE A 1 73 ? 14.308 6.625 -8.721 1.00 84.38 73 PHE A O 1
ATOM 546 N N . PRO A 1 74 ? 15.489 4.843 -9.442 1.00 87.69 74 PRO A N 1
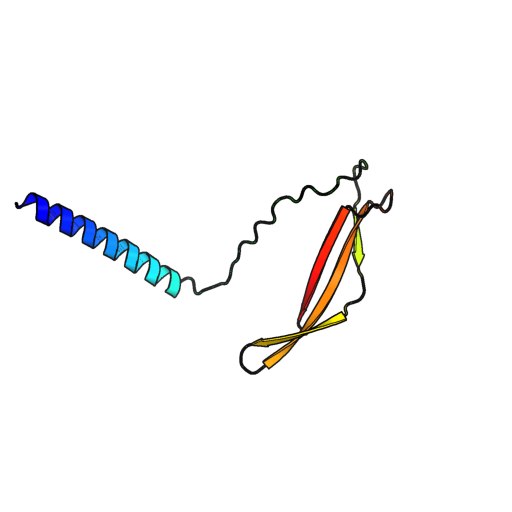ATOM 547 C CA . PRO A 1 74 ? 14.400 4.311 -10.246 1.00 87.69 74 PRO A CA 1
ATOM 548 C C . PRO A 1 74 ? 13.219 3.888 -9.363 1.00 87.69 74 PRO A C 1
ATOM 550 O O . PRO A 1 74 ? 13.365 3.125 -8.404 1.00 87.69 74 PRO A O 1
ATOM 553 N N . VAL A 1 75 ? 12.029 4.358 -9.732 1.00 91.88 75 VAL A N 1
ATOM 554 C CA . VAL A 1 75 ? 10.759 4.037 -9.085 1.00 91.88 75 VAL A CA 1
ATOM 555 C C . VAL A 1 75 ? 9.987 3.052 -9.938 1.00 91.88 75 VAL A C 1
ATOM 557 O O . VAL A 1 75 ? 9.790 3.237 -11.142 1.00 91.88 75 VAL A O 1
ATOM 560 N N . TYR A 1 76 ? 9.512 2.011 -9.274 1.00 91.62 76 TYR A N 1
ATOM 561 C CA . TYR A 1 76 ? 8.626 1.018 -9.844 1.00 91.62 76 TYR A CA 1
ATOM 562 C C . TYR A 1 76 ? 7.271 1.080 -9.151 1.00 91.62 76 TYR A C 1
ATOM 564 O O . TYR A 1 76 ? 7.203 1.247 -7.933 1.00 91.62 76 TYR A O 1
ATOM 572 N N . GLU A 1 77 ? 6.211 0.890 -9.924 1.00 92.94 77 GLU A N 1
ATOM 573 C CA . GLU A 1 77 ? 4.832 0.789 -9.450 1.00 92.94 77 GLU A CA 1
ATOM 574 C C . GLU A 1 77 ? 4.292 -0.619 -9.719 1.00 92.94 77 GLU A C 1
ATOM 576 O O . GLU A 1 77 ? 4.686 -1.273 -10.691 1.00 92.94 77 GLU A O 1
ATOM 581 N N . ARG A 1 78 ? 3.397 -1.101 -8.850 1.00 93.12 78 ARG A N 1
ATOM 582 C CA . ARG A 1 78 ? 2.522 -2.243 -9.142 1.00 93.12 78 ARG A CA 1
ATOM 583 C C . ARG A 1 78 ? 1.121 -2.049 -8.566 1.00 93.12 78 ARG A C 1
ATOM 585 O O . ARG A 1 78 ? 0.956 -1.431 -7.512 1.00 93.12 78 ARG A O 1
ATOM 592 N N . TYR A 1 79 ? 0.133 -2.694 -9.187 1.00 91.94 79 TYR A N 1
ATOM 593 C CA . TYR A 1 79 ? -1.215 -2.829 -8.640 1.00 91.94 79 TYR A CA 1
ATOM 594 C C . TYR A 1 79 ? -1.336 -4.128 -7.840 1.00 91.94 79 TYR A C 1
ATOM 596 O O . TYR A 1 79 ? -0.934 -5.214 -8.271 1.00 91.94 79 TYR A O 1
ATOM 604 N N . VAL A 1 80 ? -1.937 -4.023 -6.659 1.00 92.81 80 VAL A N 1
ATOM 605 C CA . VAL A 1 80 ? -2.267 -5.161 -5.804 1.00 92.81 80 VAL A CA 1
ATOM 606 C C . VAL A 1 80 ? -3.775 -5.208 -5.637 1.00 92.81 80 VAL A C 1
ATOM 608 O O . VAL A 1 80 ? -4.380 -4.334 -5.019 1.00 92.81 80 VAL A O 1
ATOM 611 N N . TYR A 1 81 ? -4.391 -6.247 -6.193 1.00 89.56 81 TYR A N 1
ATOM 612 C CA . TYR A 1 81 ? -5.828 -6.467 -6.096 1.00 89.56 81 TYR A CA 1
ATOM 613 C C . TYR A 1 81 ? -6.101 -7.421 -4.940 1.00 89.56 81 TYR A C 1
ATOM 615 O O . TYR A 1 81 ? -5.656 -8.574 -4.957 1.00 89.56 81 TYR A O 1
ATOM 623 N N . THR A 1 82 ? -6.863 -6.964 -3.951 1.00 88.25 82 THR A N 1
ATOM 624 C CA . THR A 1 82 ? -7.365 -7.835 -2.888 1.00 88.25 82 THR A CA 1
ATOM 625 C C . THR A 1 82 ? -8.727 -8.363 -3.291 1.00 88.25 82 THR A C 1
ATOM 627 O O . THR A 1 82 ? -9.651 -7.594 -3.554 1.00 88.25 82 THR A O 1
ATOM 630 N N . ARG A 1 83 ? -8.850 -9.687 -3.366 1.00 87.19 83 ARG A N 1
ATOM 631 C CA . ARG A 1 83 ? -10.046 -10.376 -3.848 1.00 87.19 83 ARG A CA 1
ATOM 632 C C . ARG A 1 83 ? -10.634 -11.271 -2.760 1.00 87.19 83 ARG A C 1
ATOM 634 O O . ARG A 1 83 ? -9.925 -11.764 -1.881 1.00 87.19 83 ARG A O 1
ATOM 641 N N . CYS A 1 84 ? -11.942 -11.493 -2.818 1.00 86.56 84 CYS A N 1
ATOM 642 C CA . CYS A 1 84 ? -12.618 -12.489 -1.990 1.00 86.56 84 CYS A CA 1
ATOM 643 C C . CYS A 1 84 ? -12.244 -13.895 -2.471 1.00 86.56 84 CYS A C 1
ATOM 645 O O . CYS A 1 84 ? -12.508 -14.220 -3.628 1.00 86.56 84 CYS A O 1
ATOM 647 N N . SER A 1 85 ? -11.693 -14.753 -1.606 1.00 83.88 85 SER A N 1
ATOM 648 C CA . SER A 1 85 ? -11.249 -16.101 -2.014 1.00 83.88 85 SER A CA 1
ATOM 649 C C . SER A 1 85 ? -12.382 -17.022 -2.453 1.00 83.88 85 SER A C 1
ATOM 651 O O . SER A 1 85 ? -12.131 -18.005 -3.140 1.00 83.88 85 SER A O 1
ATOM 653 N N . LYS A 1 86 ? -13.625 -16.702 -2.078 1.00 84.81 86 LYS A N 1
ATOM 654 C CA . LYS A 1 86 ? -14.801 -17.512 -2.405 1.00 84.81 86 LYS A CA 1
ATOM 655 C C . LYS A 1 86 ? -15.413 -17.170 -3.762 1.00 84.81 86 LYS A C 1
ATOM 657 O O . LYS A 1 86 ? -15.848 -18.072 -4.462 1.00 84.81 86 LYS A O 1
ATOM 662 N N . CYS A 1 87 ? -15.469 -15.888 -4.133 1.00 86.19 87 CYS A N 1
ATOM 663 C CA . CYS A 1 87 ? -16.149 -15.449 -5.362 1.00 86.19 87 CYS A CA 1
ATOM 664 C C . CYS A 1 87 ? -15.274 -14.662 -6.343 1.00 86.19 87 CYS A C 1
ATOM 666 O O . CYS A 1 87 ? -15.763 -14.243 -7.386 1.00 86.19 87 CYS A O 1
ATOM 668 N N . GLY A 1 88 ? -14.009 -14.399 -6.013 1.00 84.25 88 GLY A N 1
ATOM 669 C CA . GLY A 1 88 ? -13.086 -13.648 -6.869 1.00 84.25 88 GLY A CA 1
ATOM 670 C C . GLY A 1 88 ? -13.379 -12.147 -6.982 1.00 84.25 88 GLY A C 1
ATOM 671 O O . GLY A 1 88 ? -12.635 -11.443 -7.663 1.00 84.25 88 GLY A O 1
ATOM 672 N N . TYR A 1 89 ? -14.419 -11.643 -6.307 1.00 84.12 89 TYR A N 1
ATOM 673 C CA . TYR A 1 89 ? -14.787 -10.226 -6.319 1.00 84.12 89 TYR A CA 1
ATOM 674 C C . TYR A 1 89 ? -13.650 -9.351 -5.776 1.00 84.12 89 TYR A C 1
ATOM 676 O O . TYR A 1 89 ? -13.082 -9.661 -4.725 1.00 84.12 89 TYR A O 1
ATOM 684 N N . VAL A 1 90 ? -13.325 -8.265 -6.484 1.00 86.25 90 VAL A N 1
ATOM 685 C CA . VAL A 1 90 ? -12.277 -7.313 -6.089 1.00 86.25 90 VAL A CA 1
ATOM 686 C C . VAL A 1 90 ? -12.815 -6.417 -4.978 1.00 86.25 90 VAL A C 1
ATOM 688 O O . VAL A 1 90 ? -13.711 -5.612 -5.201 1.00 86.25 90 VAL A O 1
ATOM 691 N N . LEU A 1 91 ? -12.259 -6.571 -3.779 1.00 84.94 91 LEU A N 1
ATOM 692 C CA . LEU A 1 91 ? -12.644 -5.800 -2.599 1.00 84.94 91 LEU A CA 1
ATOM 693 C C . LEU A 1 91 ? -11.996 -4.422 -2.617 1.00 84.94 91 LEU A C 1
ATOM 695 O O . LEU A 1 91 ? -12.632 -3.432 -2.304 1.00 84.94 91 LEU A O 1
ATOM 699 N N . TYR A 1 92 ? -10.720 -4.344 -2.970 1.00 83.94 92 TYR A N 1
ATOM 700 C CA . TYR A 1 92 ? -10.028 -3.074 -3.132 1.00 83.94 92 TYR A CA 1
ATOM 701 C C . TYR A 1 92 ? -8.737 -3.285 -3.913 1.00 83.94 92 TYR A C 1
ATOM 703 O O . TYR A 1 92 ? -8.176 -4.387 -3.956 1.00 83.94 92 TYR A O 1
ATOM 711 N N . THR A 1 93 ? -8.261 -2.198 -4.503 1.00 88.88 93 THR A N 1
ATOM 712 C CA . THR A 1 93 ? -6.998 -2.143 -5.231 1.00 88.88 93 THR A CA 1
ATOM 713 C C . THR A 1 93 ? -6.081 -1.177 -4.503 1.00 88.88 93 THR A C 1
ATOM 715 O O . THR A 1 93 ? -6.472 -0.044 -4.235 1.00 88.88 93 THR A O 1
ATOM 718 N N . THR A 1 94 ? -4.871 -1.618 -4.172 1.00 89.50 94 THR A N 1
ATOM 719 C CA . THR A 1 94 ? -3.816 -0.757 -3.631 1.00 89.50 94 THR A CA 1
ATOM 720 C C . THR A 1 94 ? -2.694 -0.616 -4.643 1.00 89.50 94 THR A C 1
ATOM 722 O O . THR A 1 94 ? -2.380 -1.564 -5.362 1.00 89.50 94 THR A O 1
ATOM 725 N N . VAL A 1 95 ? -2.073 0.556 -4.671 1.00 90.94 95 VAL A N 1
ATOM 726 C CA . VAL A 1 95 ? -0.861 0.814 -5.451 1.00 90.94 95 VAL A CA 1
ATOM 727 C C . VAL A 1 95 ? 0.331 0.708 -4.510 1.00 90.94 95 VAL A C 1
ATOM 729 O O . VAL A 1 95 ? 0.313 1.296 -3.430 1.00 90.94 95 VAL A O 1
ATOM 732 N N . GLU A 1 96 ? 1.342 -0.065 -4.891 1.00 91.38 96 GLU A N 1
ATOM 733 C CA . GLU A 1 96 ? 2.595 -0.175 -4.144 1.00 91.38 96 GLU A CA 1
ATOM 734 C C . GLU A 1 96 ? 3.752 0.385 -4.974 1.00 91.38 96 GLU A C 1
ATOM 736 O O . GLU A 1 96 ? 3.817 0.166 -6.184 1.00 91.38 96 GLU A O 1
ATOM 741 N N . TYR A 1 97 ? 4.686 1.058 -4.300 1.00 91.31 97 TYR A N 1
ATOM 742 C CA . TYR A 1 97 ? 5.879 1.644 -4.908 1.00 91.31 97 TYR A CA 1
ATOM 743 C C . TYR A 1 97 ? 7.142 0.957 -4.388 1.00 91.31 97 TYR A C 1
ATOM 745 O O . TYR A 1 97 ? 7.213 0.561 -3.222 1.00 91.31 97 TYR A O 1
ATOM 753 N N . LYS A 1 98 ? 8.152 0.826 -5.248 1.00 89.88 98 LYS A N 1
ATOM 754 C CA . LYS A 1 98 ? 9.469 0.290 -4.897 1.00 89.88 98 LYS A CA 1
ATOM 755 C C . LYS A 1 98 ? 10.576 1.165 -5.472 1.00 89.88 98 LYS A C 1
ATOM 757 O O . LYS A 1 98 ? 10.602 1.416 -6.672 1.00 89.88 98 LYS A O 1
ATOM 762 N N . PHE A 1 99 ? 11.515 1.535 -4.609 1.00 88.25 99 PHE A N 1
ATOM 763 C CA . PHE A 1 99 ? 12.774 2.187 -4.961 1.00 88.25 99 PHE A CA 1
ATOM 764 C C . PHE A 1 99 ? 13.859 1.109 -5.084 1.00 88.25 99 PHE A C 1
ATOM 766 O O . PHE A 1 99 ? 13.873 0.161 -4.288 1.00 88.25 99 PHE A O 1
ATOM 773 N N . LYS A 1 100 ? 14.716 1.199 -6.099 1.00 76.94 100 LYS A N 1
ATOM 774 C CA . LYS A 1 100 ? 15.873 0.311 -6.279 1.00 76.94 100 LYS A CA 1
ATOM 775 C C . LYS A 1 100 ? 17.153 1.108 -6.420 1.00 76.94 100 LYS A C 1
ATOM 777 O O . LYS A 1 100 ? 17.062 2.247 -6.915 1.00 76.94 100 LYS A O 1
#

Sequence (100 aa):
MKNVIKKIAAVAMAFTMLGTGTAITETIAPKTNNSIVASAASYAPTCKHSGSTYKTYSAWWYIGGVEQNIISFPVYERYVYTRCSKCGYVLYTTVEYKFK

Foldseek 3Di:
DVVVVVVVVVVVVVVVVVVVVVVVCCVVVPPPVPPVPPPDPPPQVDDPDPDDKDKDKDDWDWDAWDDDDPDTWTKIKIKIFIAHPPPRHGRDIDIDMDTD